Protein AF-A0A527CSV4-F1 (afdb_monomer_lite)

Sequence (82 aa):
IEATVPVRIAKDCKDAIDHADVVVIALPAYGHKMVMDAAVPHLADGIPVIVSSHSSFGALYLSKRLAERTVRLPIVVWGTTL

pLDDT: mean 93.2, std 7.11, range [54.53, 98.19]

Radius of gyration: 13.01 Å; chains: 1; bounding box: 31×31×31 Å

Foldseek 3Di:
DDDDDDDDDAPFLLRVLVPDQEAEADDPPVCLVVSLVRNLVNDAAAHEYEYADPDDCSQVVSVVSNVVVVHHYHYHYDHNDD

Structure (mmCIF, N/CA/C/O backbone):
data_AF-A0A527CSV4-F1
#
_entry.id   AF-A0A527CSV4-F1
#
loop_
_atom_site.group_PDB
_atom_site.id
_atom_site.type_symbol
_atom_site.label_atom_id
_atom_site.label_alt_id
_atom_site.label_comp_id
_atom_site.label_asym_id
_atom_site.label_entity_id
_atom_site.label_seq_id
_atom_site.pdbx_PDB_ins_code
_atom_site.Cartn_x
_atom_site.Cartn_y
_atom_site.Cartn_z
_atom_site.occupancy
_atom_site.B_iso_or_equiv
_atom_site.auth_seq_id
_atom_site.auth_comp_id
_atom_site.auth_asym_id
_atom_site.auth_atom_id
_atom_site.pdbx_PDB_model_num
ATOM 1 N N . ILE A 1 1 ? 10.602 -21.806 -9.955 1.00 76.44 1 ILE A N 1
ATOM 2 C CA . ILE A 1 1 ? 9.561 -21.747 -11.007 1.00 76.44 1 ILE A CA 1
ATOM 3 C C . ILE A 1 1 ? 9.884 -20.521 -11.839 1.00 76.44 1 ILE A C 1
ATOM 5 O O . ILE A 1 1 ? 10.039 -19.460 -11.249 1.00 76.44 1 ILE A O 1
ATOM 9 N N . GLU A 1 2 ? 10.062 -20.677 -13.146 1.00 89.56 2 GLU A N 1
ATOM 10 C CA . GLU A 1 2 ? 10.293 -19.575 -14.084 1.00 89.56 2 GLU A CA 1
ATOM 11 C C . GLU A 1 2 ? 9.079 -19.486 -15.011 1.00 89.56 2 GLU A C 1
ATOM 13 O O . GLU A 1 2 ? 8.566 -20.517 -15.449 1.00 89.56 2 GLU A O 1
ATOM 18 N N . ALA A 1 3 ? 8.568 -18.278 -15.236 1.00 93.00 3 ALA A N 1
ATOM 19 C CA . ALA A 1 3 ? 7.379 -18.043 -16.043 1.00 93.00 3 ALA A CA 1
ATOM 20 C C . ALA A 1 3 ? 7.490 -16.699 -16.768 1.00 93.00 3 ALA A C 1
ATOM 22 O O . ALA A 1 3 ? 8.007 -15.727 -16.217 1.00 93.00 3 ALA A O 1
ATOM 23 N N . THR A 1 4 ? 6.952 -16.635 -17.983 1.00 95.06 4 THR A N 1
ATOM 24 C CA . THR A 1 4 ? 6.753 -15.384 -18.718 1.00 95.06 4 THR A CA 1
ATOM 25 C C . THR A 1 4 ? 5.277 -15.029 -18.660 1.00 95.06 4 THR A C 1
ATOM 27 O O . THR A 1 4 ? 4.430 -15.817 -19.076 1.00 95.06 4 THR A O 1
ATOM 30 N N . VAL A 1 5 ? 4.965 -13.847 -18.138 1.00 93.94 5 VAL A N 1
ATOM 31 C CA . VAL A 1 5 ? 3.593 -13.351 -18.005 1.00 93.94 5 VAL A CA 1
ATOM 32 C C . VAL A 1 5 ? 3.491 -11.946 -18.596 1.00 93.94 5 VAL A C 1
ATOM 34 O O . VAL A 1 5 ? 4.466 -11.191 -18.536 1.00 93.94 5 VAL A O 1
ATOM 37 N N . PRO A 1 6 ? 2.343 -11.570 -19.181 1.00 93.31 6 PRO A N 1
ATOM 38 C CA . PRO A 1 6 ? 2.125 -10.200 -19.616 1.00 93.31 6 PRO A CA 1
ATOM 39 C C . PRO A 1 6 ? 2.077 -9.266 -18.402 1.00 93.31 6 PRO A C 1
ATOM 41 O O . PRO A 1 6 ? 1.433 -9.566 -17.397 1.00 93.31 6 PRO A O 1
ATOM 44 N N . VAL A 1 7 ? 2.738 -8.115 -18.511 1.00 93.62 7 VAL A N 1
ATOM 45 C CA . VAL A 1 7 ? 2.699 -7.052 -17.499 1.00 93.62 7 VAL A CA 1
ATOM 46 C C . VAL A 1 7 ? 1.898 -5.881 -18.050 1.00 93.62 7 VAL A C 1
ATOM 48 O O . VAL A 1 7 ? 2.05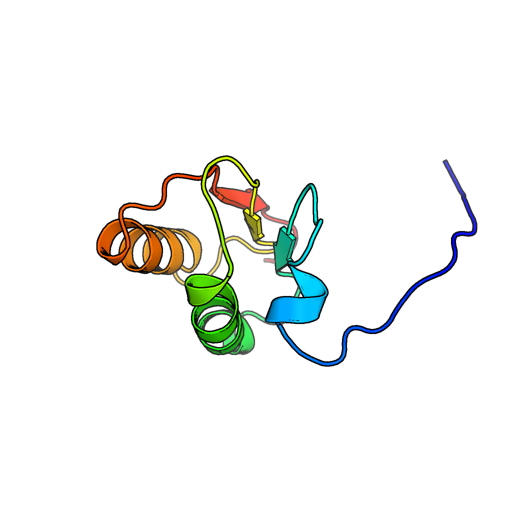4 -5.497 -19.208 1.00 93.62 7 VAL A O 1
ATOM 51 N N . ARG A 1 8 ? 1.050 -5.296 -17.205 1.00 95.19 8 ARG A N 1
ATOM 52 C CA . ARG A 1 8 ? 0.299 -4.076 -17.505 1.00 95.19 8 ARG A CA 1
ATOM 53 C C . ARG A 1 8 ? 0.855 -2.923 -16.678 1.00 95.19 8 ARG A C 1
ATOM 55 O O . ARG A 1 8 ? 1.078 -3.076 -15.482 1.00 95.19 8 ARG A O 1
ATOM 62 N N . ILE A 1 9 ? 1.023 -1.764 -17.308 1.00 96.38 9 ILE A N 1
ATOM 63 C CA . ILE A 1 9 ? 1.329 -0.511 -16.612 1.00 96.38 9 ILE A CA 1
ATOM 64 C C . ILE A 1 9 ? 0.003 0.185 -16.308 1.00 96.38 9 ILE A C 1
ATOM 66 O O . ILE A 1 9 ? -0.791 0.427 -17.217 1.00 96.38 9 ILE A O 1
ATOM 70 N N . ALA A 1 10 ? -0.247 0.472 -15.033 1.00 96.88 10 ALA A N 1
ATOM 71 C CA . ALA A 1 10 ? -1.421 1.226 -14.618 1.00 96.88 10 ALA A CA 1
ATOM 72 C C . ALA A 1 10 ? -1.235 2.726 -14.875 1.00 96.88 10 ALA A C 1
ATOM 74 O O . ALA A 1 10 ? -0.124 3.249 -14.779 1.00 96.88 10 ALA A O 1
ATOM 75 N N . LYS A 1 11 ? -2.329 3.427 -15.182 1.00 96.19 11 LYS A N 1
ATOM 76 C CA . LYS A 1 11 ? -2.302 4.883 -15.431 1.00 96.19 11 LYS A CA 1
ATOM 77 C C . LYS A 1 11 ? -2.178 5.712 -14.147 1.00 96.19 11 LYS A C 1
ATOM 79 O O . LYS A 1 11 ? -1.647 6.817 -14.171 1.00 96.19 11 LYS A O 1
ATOM 84 N N . ASP A 1 12 ? -2.702 5.187 -13.043 1.00 95.25 12 ASP A N 1
ATOM 85 C CA . ASP A 1 12 ? -2.756 5.832 -11.736 1.00 95.25 12 ASP A CA 1
ATOM 86 C C . ASP A 1 12 ? -2.898 4.777 -10.623 1.00 95.25 12 ASP A C 1
ATOM 88 O O . ASP A 1 12 ? -2.985 3.573 -10.879 1.00 95.25 12 ASP A O 1
ATOM 92 N N . CYS A 1 13 ? -2.895 5.226 -9.365 1.00 95.25 13 CYS A N 1
ATOM 93 C CA . CYS A 1 13 ? -2.961 4.327 -8.214 1.00 95.25 13 CYS A CA 1
ATOM 94 C C . CYS A 1 13 ? -4.316 3.612 -8.096 1.00 95.25 13 CYS A C 1
ATOM 96 O O . CYS A 1 13 ? -4.354 2.451 -7.693 1.00 95.25 13 CYS A O 1
ATOM 98 N N . LYS A 1 14 ? -5.419 4.258 -8.504 1.00 96.50 14 LYS A N 1
ATOM 99 C CA . LYS A 1 14 ? -6.737 3.617 -8.525 1.00 96.50 14 LYS A CA 1
ATOM 100 C C . LYS A 1 14 ? -6.724 2.438 -9.490 1.00 96.50 14 LYS A C 1
ATOM 102 O O . LYS A 1 14 ? -7.123 1.351 -9.105 1.00 96.50 14 LYS A O 1
ATOM 107 N N . ASP A 1 15 ? -6.258 2.651 -10.715 1.00 97.12 15 ASP A N 1
ATOM 108 C CA . ASP A 1 15 ? -6.178 1.640 -11.775 1.00 97.12 15 ASP A CA 1
ATOM 109 C C . ASP A 1 15 ? -5.195 0.503 -11.452 1.00 97.12 15 ASP A C 1
ATOM 111 O O . ASP A 1 15 ? -5.339 -0.610 -11.955 1.00 97.12 15 ASP A O 1
ATOM 115 N N . ALA A 1 16 ? -4.190 0.766 -10.613 1.00 96.00 16 ALA A N 1
ATOM 116 C CA . ALA A 1 16 ? -3.282 -0.263 -10.113 1.00 96.00 16 ALA A CA 1
ATOM 117 C C . ALA A 1 16 ? -3.928 -1.160 -9.043 1.00 96.00 16 ALA A C 1
ATOM 119 O O . ALA A 1 16 ? -3.590 -2.337 -8.958 1.00 96.00 16 ALA A O 1
ATOM 120 N N . ILE A 1 17 ? -4.817 -0.599 -8.217 1.00 96.75 17 ILE A N 1
ATOM 121 C CA . ILE A 1 17 ? -5.471 -1.296 -7.096 1.00 96.75 17 ILE A CA 1
ATOM 122 C C . ILE A 1 17 ? -6.797 -1.936 -7.525 1.00 96.75 17 ILE A C 1
ATOM 124 O O . ILE A 1 17 ? -7.224 -2.920 -6.924 1.00 96.75 17 ILE A O 1
ATOM 128 N N . ASP A 1 18 ? -7.447 -1.402 -8.561 1.00 94.25 18 ASP A N 1
ATOM 129 C CA . ASP A 1 18 ? -8.703 -1.940 -9.079 1.00 94.25 18 ASP A CA 1
ATOM 130 C C . ASP A 1 18 ? -8.531 -3.417 -9.451 1.00 94.25 18 ASP A C 1
ATOM 132 O O . ASP A 1 18 ? -7.643 -3.774 -10.227 1.00 94.25 18 ASP A O 1
ATOM 136 N N . HIS A 1 19 ? -9.378 -4.275 -8.881 1.00 89.56 19 HIS A N 1
ATOM 137 C CA . HIS A 1 19 ? -9.343 -5.733 -9.055 1.00 89.56 19 HIS A CA 1
ATOM 138 C C . HIS A 1 19 ? -8.050 -6.441 -8.604 1.00 89.56 19 HIS A C 1
ATOM 140 O O . HIS A 1 19 ? -7.840 -7.596 -8.969 1.00 89.56 19 HIS A O 1
ATOM 146 N N . ALA A 1 20 ? -7.185 -5.791 -7.822 1.00 95.75 20 ALA A N 1
ATOM 147 C CA . ALA A 1 20 ? -6.011 -6.449 -7.261 1.00 95.75 20 ALA A CA 1
ATOM 148 C C . ALA A 1 20 ? -6.406 -7.402 -6.121 1.00 95.75 20 ALA A C 1
ATOM 150 O O . ALA A 1 20 ? -7.144 -7.025 -5.213 1.00 95.75 20 ALA A O 1
ATOM 151 N N . ASP A 1 21 ? -5.855 -8.617 -6.126 1.00 96.38 21 ASP A N 1
ATOM 152 C CA . ASP A 1 21 ? -5.988 -9.545 -4.995 1.00 96.38 21 ASP A CA 1
ATOM 153 C C . ASP A 1 21 ? -5.019 -9.198 -3.852 1.00 96.38 21 ASP A C 1
ATOM 155 O O . ASP A 1 21 ? -5.290 -9.482 -2.687 1.00 96.38 21 ASP A O 1
ATOM 159 N N . VAL A 1 22 ? -3.871 -8.593 -4.185 1.00 97.00 22 VAL A N 1
ATOM 160 C CA . VAL A 1 22 ? -2.797 -8.189 -3.264 1.00 97.00 22 VAL A CA 1
ATOM 161 C C . VAL A 1 22 ? -2.113 -6.936 -3.807 1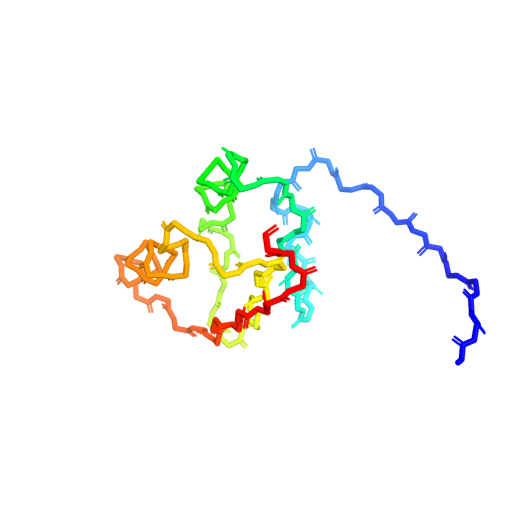.00 97.00 22 VAL A C 1
ATOM 163 O O . VAL A 1 22 ? -1.874 -6.824 -5.010 1.00 97.00 22 VAL A O 1
ATOM 166 N N . VAL A 1 23 ? -1.724 -6.020 -2.920 1.00 97.25 23 VAL A N 1
ATOM 167 C CA . VAL A 1 23 ? -0.921 -4.836 -3.266 1.00 97.25 23 VAL A CA 1
ATOM 168 C C . VAL A 1 23 ? 0.482 -4.979 -2.692 1.00 97.25 23 VAL A C 1
ATOM 170 O O . VAL A 1 23 ? 0.645 -5.230 -1.502 1.00 97.25 23 VAL A O 1
ATOM 173 N N . VAL A 1 24 ? 1.510 -4.763 -3.515 1.00 96.19 24 VAL A N 1
ATOM 174 C CA . VAL A 1 24 ? 2.912 -4.769 -3.073 1.00 96.19 24 VAL A CA 1
ATOM 175 C C . VAL A 1 24 ? 3.520 -3.378 -3.247 1.00 96.19 24 VAL A C 1
ATOM 177 O O . VAL A 1 24 ? 3.591 -2.855 -4.356 1.00 96.19 24 VAL A O 1
ATOM 180 N N . ILE A 1 25 ? 3.994 -2.783 -2.153 1.00 94.62 25 ILE A N 1
ATOM 181 C CA . ILE A 1 25 ? 4.749 -1.526 -2.148 1.00 94.62 25 ILE A CA 1
ATOM 182 C C . ILE A 1 25 ? 6.239 -1.871 -2.162 1.00 94.62 25 ILE A C 1
ATOM 184 O O . ILE A 1 25 ? 6.818 -2.224 -1.133 1.00 94.62 25 ILE A O 1
ATOM 188 N N . ALA A 1 26 ? 6.853 -1.764 -3.340 1.00 93.62 26 ALA A N 1
ATOM 189 C CA . ALA A 1 26 ? 8.255 -2.105 -3.589 1.00 93.62 26 ALA A CA 1
ATOM 190 C C . ALA A 1 26 ? 9.032 -0.900 -4.140 1.00 93.62 26 ALA A C 1
ATOM 192 O O . ALA A 1 26 ? 9.423 -0.852 -5.303 1.00 93.62 26 ALA A O 1
ATOM 193 N N . LEU A 1 27 ? 9.213 0.106 -3.286 1.00 90.88 27 LEU A N 1
ATOM 194 C CA . LEU A 1 27 ? 9.913 1.355 -3.593 1.00 90.88 27 LEU A CA 1
ATOM 195 C C . LEU A 1 27 ? 11.010 1.607 -2.551 1.00 90.88 27 LEU A C 1
ATOM 197 O O . LEU A 1 27 ? 10.887 1.114 -1.422 1.00 90.88 27 LEU A O 1
ATOM 201 N N . PRO A 1 28 ? 12.028 2.432 -2.865 1.00 89.69 28 PRO A N 1
ATOM 202 C CA . PRO A 1 28 ? 12.910 2.990 -1.845 1.00 89.69 28 PRO A CA 1
ATOM 203 C C . PRO A 1 28 ? 12.107 3.652 -0.715 1.00 89.69 28 PRO A C 1
ATOM 205 O O . PRO A 1 28 ? 11.072 4.275 -0.969 1.00 89.69 28 PRO A O 1
ATOM 208 N N . ALA A 1 29 ? 12.593 3.554 0.527 1.00 87.25 29 ALA A N 1
ATOM 209 C CA . ALA A 1 29 ? 11.842 3.954 1.724 1.00 87.25 29 ALA A CA 1
ATOM 210 C C . ALA A 1 29 ? 11.320 5.405 1.683 1.00 87.25 29 ALA A C 1
ATOM 212 O O . ALA A 1 29 ? 10.216 5.682 2.151 1.00 87.25 29 ALA A O 1
ATOM 213 N N . TYR A 1 30 ? 12.059 6.333 1.064 1.00 89.94 30 TYR A N 1
ATOM 214 C CA . TYR A 1 30 ? 11.634 7.732 0.924 1.00 89.94 30 TYR A CA 1
ATOM 215 C C . TYR A 1 30 ? 10.377 7.913 0.052 1.00 89.94 30 TYR A C 1
ATOM 217 O O . TYR A 1 30 ? 9.686 8.921 0.175 1.00 89.94 30 TYR A O 1
ATOM 225 N N . GLY A 1 31 ? 10.049 6.944 -0.807 1.00 92.94 31 GLY A N 1
ATOM 226 C CA . GLY A 1 31 ? 8.848 6.956 -1.644 1.00 92.94 31 GLY A CA 1
ATOM 227 C C . GLY A 1 31 ? 7.601 6.386 -0.962 1.00 92.94 31 GLY A C 1
ATOM 228 O O . GLY A 1 31 ? 6.498 6.548 -1.484 1.00 92.94 31 GLY A O 1
ATOM 229 N N . HIS A 1 32 ? 7.741 5.731 0.199 1.00 93.62 32 HIS A N 1
ATOM 230 C CA . HIS A 1 32 ? 6.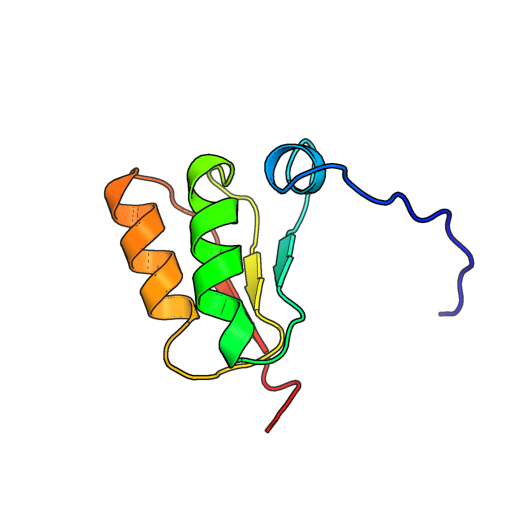642 4.991 0.834 1.00 93.62 32 HIS A CA 1
ATOM 231 C C . HIS A 1 32 ? 5.470 5.892 1.200 1.00 93.62 32 HIS A C 1
ATOM 233 O O . HIS A 1 32 ? 4.342 5.587 0.829 1.00 93.62 32 HIS A O 1
ATOM 239 N N . LYS A 1 33 ? 5.723 7.023 1.871 1.00 94.88 33 LYS A N 1
ATOM 240 C CA . LYS A 1 33 ? 4.649 7.927 2.307 1.00 94.88 33 LYS A CA 1
ATOM 241 C C . LYS A 1 33 ? 3.800 8.412 1.130 1.00 94.88 33 LYS A C 1
ATOM 243 O O . LYS A 1 33 ? 2.579 8.351 1.205 1.00 94.88 33 LYS A O 1
ATOM 248 N N . MET A 1 34 ? 4.448 8.851 0.050 1.00 95.81 34 MET A N 1
ATOM 249 C CA . MET A 1 34 ? 3.773 9.354 -1.148 1.00 95.81 34 MET A CA 1
ATOM 250 C C . MET A 1 34 ? 2.828 8.304 -1.746 1.00 95.81 34 MET A C 1
ATOM 252 O O . MET A 1 34 ? 1.673 8.606 -2.035 1.00 95.81 34 MET A O 1
ATOM 256 N N . VAL A 1 35 ? 3.299 7.063 -1.905 1.00 95.69 35 VAL A N 1
ATOM 257 C CA . VAL A 1 35 ? 2.487 5.995 -2.507 1.00 95.69 35 VAL A CA 1
ATOM 258 C C . VAL A 1 35 ? 1.432 5.462 -1.548 1.00 95.69 35 VAL A C 1
ATOM 260 O O . VAL A 1 35 ? 0.321 5.179 -1.983 1.00 95.69 35 VAL A O 1
ATOM 263 N N . MET A 1 36 ? 1.718 5.395 -0.247 1.00 96.50 36 MET A N 1
ATOM 264 C CA . MET A 1 36 ? 0.707 5.069 0.760 1.00 96.50 36 MET A CA 1
ATOM 265 C C . MET A 1 36 ? -0.429 6.095 0.744 1.00 96.50 36 MET A C 1
ATOM 267 O O . MET A 1 36 ? -1.589 5.700 0.739 1.00 96.50 36 MET A O 1
ATOM 271 N N . ASP A 1 37 ? -0.125 7.392 0.659 1.00 97.38 37 ASP A N 1
ATOM 272 C CA . ASP A 1 37 ? -1.150 8.441 0.580 1.00 97.38 37 ASP A CA 1
ATOM 273 C C . ASP A 1 37 ? -2.002 8.340 -0.685 1.00 97.38 37 ASP A C 1
ATOM 275 O O . ASP A 1 37 ? -3.217 8.520 -0.613 1.00 97.38 37 ASP A O 1
ATOM 279 N N . ALA A 1 38 ? -1.387 8.006 -1.821 1.00 97.56 38 ALA A N 1
ATOM 280 C CA . ALA A 1 38 ? -2.099 7.781 -3.076 1.00 97.56 38 ALA A CA 1
ATOM 281 C C . ALA A 1 38 ? -2.948 6.496 -3.060 1.00 97.56 38 ALA A C 1
ATOM 283 O O . ALA A 1 38 ? -4.015 6.463 -3.667 1.00 97.56 38 ALA A O 1
ATOM 284 N N . ALA A 1 39 ? -2.499 5.451 -2.361 1.00 97.12 39 ALA A N 1
ATOM 285 C CA . ALA A 1 39 ? -3.186 4.163 -2.283 1.00 97.12 39 ALA A CA 1
ATOM 286 C C . ALA A 1 39 ? -4.352 4.169 -1.291 1.00 97.12 39 ALA A C 1
ATOM 288 O O . ALA A 1 39 ? -5.384 3.547 -1.545 1.00 97.12 39 ALA A O 1
ATOM 289 N N . VAL A 1 40 ? -4.211 4.878 -0.164 1.00 97.69 40 VAL A N 1
ATOM 290 C CA . VAL A 1 40 ? -5.185 4.889 0.939 1.00 97.69 40 VAL A CA 1
ATOM 291 C C . VAL A 1 40 ? -6.626 5.108 0.478 1.00 97.69 40 VAL A C 1
ATOM 293 O O . VAL A 1 40 ? -7.465 4.372 0.981 1.00 97.69 40 VAL A O 1
ATOM 296 N N . PRO A 1 41 ? -6.968 6.029 -0.446 1.00 97.12 41 PRO A N 1
ATOM 297 C CA . PRO A 1 41 ? -8.346 6.221 -0.906 1.00 97.12 41 PRO A CA 1
ATOM 298 C C . PRO A 1 41 ? -8.956 5.018 -1.640 1.00 97.12 41 PRO A C 1
ATOM 300 O O . PRO A 1 41 ? -10.180 4.917 -1.719 1.00 97.12 41 PRO A O 1
ATOM 303 N N . HIS A 1 42 ? -8.126 4.127 -2.181 1.00 97.06 42 HIS A N 1
ATOM 304 C CA . HIS A 1 42 ? -8.536 3.037 -3.072 1.00 97.06 42 HIS A CA 1
ATOM 305 C C . HIS A 1 42 ? -8.453 1.656 -2.416 1.00 97.06 42 HIS A C 1
ATOM 307 O O . HIS A 1 42 ? -9.066 0.713 -2.906 1.00 97.06 42 HIS A O 1
ATOM 313 N N . LEU A 1 43 ? -7.737 1.536 -1.295 1.00 96.94 43 LEU A N 1
ATOM 314 C CA . LEU A 1 43 ? -7.697 0.312 -0.501 1.00 96.94 43 LEU A CA 1
ATOM 315 C C . LEU A 1 43 ? -9.058 0.038 0.161 1.00 96.94 43 LEU A C 1
ATOM 317 O O . LEU A 1 43 ? -9.698 0.952 0.702 1.00 96.94 43 LEU A O 1
ATOM 321 N N . ALA A 1 44 ? -9.458 -1.232 0.124 1.00 94.56 44 ALA A N 1
ATOM 322 C CA . ALA A 1 44 ? -10.710 -1.761 0.657 1.00 94.56 44 ALA A CA 1
ATOM 323 C C . ALA A 1 44 ? -10.447 -2.824 1.736 1.00 94.56 44 ALA A C 1
ATOM 325 O O . ALA A 1 44 ? -9.305 -3.212 1.974 1.00 94.56 44 ALA A O 1
ATOM 326 N N . ASP A 1 45 ? -11.497 -3.289 2.408 1.00 95.81 45 ASP A N 1
ATOM 327 C CA . ASP A 1 45 ? -11.353 -4.312 3.442 1.00 95.81 45 ASP A CA 1
ATOM 328 C C . ASP A 1 45 ? -10.831 -5.635 2.870 1.00 95.81 45 ASP A C 1
ATOM 330 O O . ASP A 1 45 ? -11.194 -6.056 1.772 1.00 95.81 45 ASP A O 1
ATOM 334 N N . GLY A 1 46 ? -9.974 -6.307 3.638 1.00 92.25 46 GLY A N 1
ATOM 335 C CA . GLY A 1 46 ? -9.495 -7.656 3.331 1.00 92.25 46 GLY A CA 1
ATOM 336 C C . GLY A 1 46 ? -8.357 -7.767 2.309 1.00 92.25 46 GLY A C 1
ATOM 337 O O . GLY A 1 46 ? -7.639 -8.762 2.377 1.00 92.25 46 GLY A O 1
ATOM 338 N N . ILE A 1 47 ? -8.121 -6.775 1.437 1.00 95.19 47 ILE A N 1
ATOM 339 C CA . ILE A 1 47 ? -7.015 -6.822 0.456 1.00 95.19 47 ILE A CA 1
ATOM 340 C C . ILE A 1 47 ? -5.645 -6.709 1.153 1.00 95.19 47 ILE A C 1
ATOM 342 O O . ILE A 1 47 ? -5.337 -5.670 1.740 1.00 95.19 47 ILE A O 1
ATOM 346 N N . PRO A 1 48 ? -4.778 -7.735 1.115 1.00 97.50 48 PRO A N 1
ATOM 347 C CA . PRO A 1 48 ? -3.482 -7.659 1.771 1.00 97.50 48 PRO A CA 1
ATOM 348 C C . PRO A 1 48 ? -2.579 -6.612 1.115 1.00 97.50 48 PRO A C 1
ATOM 350 O O . PRO A 1 48 ? -2.442 -6.562 -0.110 1.00 97.50 48 PRO A O 1
ATOM 353 N N . VAL A 1 49 ? -1.903 -5.818 1.945 1.00 97.50 49 VAL A N 1
ATOM 354 C CA . VAL A 1 49 ? -0.840 -4.907 1.512 1.00 97.50 49 VAL A CA 1
ATOM 355 C C . VAL A 1 49 ? 0.491 -5.412 2.046 1.00 97.50 49 VAL A C 1
ATOM 357 O O . VAL A 1 49 ? 0.684 -5.532 3.255 1.00 97.50 49 VAL A O 1
ATOM 360 N N . ILE A 1 50 ? 1.425 -5.677 1.141 1.00 96.44 50 ILE A N 1
ATOM 361 C CA . ILE A 1 50 ? 2.792 -6.088 1.446 1.00 96.44 50 ILE A CA 1
ATOM 362 C C . ILE A 1 50 ? 3.710 -4.882 1.267 1.00 96.44 50 ILE A C 1
ATOM 364 O O . ILE A 1 50 ? 3.786 -4.305 0.185 1.00 96.44 50 ILE A O 1
ATOM 368 N N . VAL A 1 51 ? 4.447 -4.513 2.308 1.00 94.31 51 VAL A N 1
ATOM 369 C CA . VAL A 1 51 ? 5.511 -3.509 2.223 1.00 94.31 51 VAL A CA 1
ATOM 370 C C . VAL A 1 51 ? 6.847 -4.238 2.132 1.00 94.31 51 VAL A C 1
ATOM 372 O O . VAL A 1 51 ? 7.269 -4.910 3.077 1.00 94.31 51 VAL A O 1
ATOM 375 N N . SER A 1 52 ? 7.518 -4.099 0.988 1.00 90.75 52 SER A N 1
ATOM 376 C CA . SER A 1 52 ? 8.804 -4.736 0.676 1.00 90.75 52 SER A CA 1
ATOM 377 C C . SER A 1 52 ? 9.985 -4.012 1.346 1.00 90.75 52 SER A C 1
ATOM 379 O O . SER A 1 52 ? 10.962 -3.662 0.686 1.00 90.75 52 SER A O 1
ATOM 381 N N . SER A 1 53 ? 9.856 -3.713 2.642 1.00 84.12 53 SER A N 1
ATOM 382 C CA . SER A 1 53 ? 10.883 -3.184 3.550 1.00 84.12 53 SER A CA 1
ATOM 383 C C . SER A 1 53 ? 10.236 -2.862 4.910 1.00 84.12 53 SER A C 1
ATOM 385 O O . SER A 1 53 ? 9.179 -2.229 4.964 1.00 84.12 53 SER A O 1
ATOM 387 N N . HIS A 1 54 ? 10.873 -3.246 6.023 1.00 82.06 54 HIS A N 1
ATOM 388 C CA . HIS A 1 54 ? 10.458 -2.841 7.372 1.00 82.06 54 HIS A CA 1
ATOM 389 C C . HIS A 1 54 ? 11.185 -1.562 7.812 1.00 82.06 54 HIS A C 1
ATOM 391 O O . HIS A 1 54 ? 12.025 -1.577 8.712 1.00 82.06 54 HIS A O 1
ATOM 397 N N . SER A 1 55 ? 10.865 -0.439 7.168 1.00 84.56 55 SER A N 1
ATOM 398 C CA . SER A 1 55 ? 11.483 0.859 7.461 1.00 84.56 55 SER A CA 1
ATOM 399 C C . SER A 1 55 ? 10.491 1.895 7.987 1.00 84.56 55 SER A C 1
ATOM 401 O O . SER A 1 55 ? 9.298 1.877 7.676 1.00 84.56 55 SER A O 1
ATOM 403 N N . SER A 1 56 ? 11.017 2.828 8.787 1.00 84.50 56 SER A N 1
ATOM 404 C CA . SER A 1 56 ? 10.399 4.125 9.111 1.00 84.50 56 SER A CA 1
ATOM 405 C C . SER A 1 56 ? 8.953 4.078 9.617 1.00 84.50 56 SER A C 1
ATOM 407 O O . SER A 1 56 ? 8.192 5.018 9.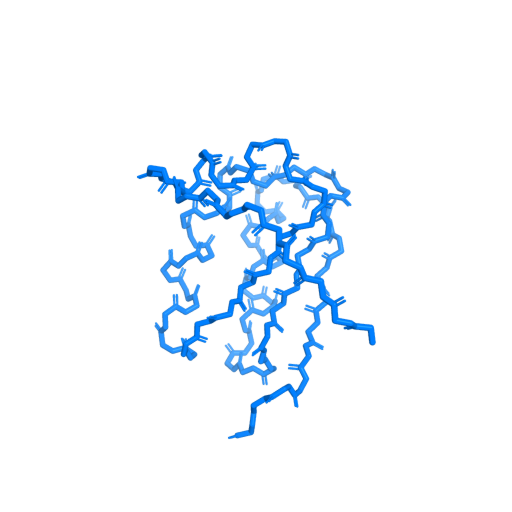398 1.00 84.50 56 SER A O 1
ATOM 409 N N . PHE A 1 57 ? 8.548 2.984 10.271 1.00 91.50 57 PHE A N 1
ATOM 410 C CA . PHE A 1 57 ? 7.170 2.765 10.723 1.00 91.50 57 PHE A CA 1
ATOM 411 C C . PHE A 1 57 ? 6.105 2.922 9.616 1.00 91.50 57 PHE A C 1
ATOM 413 O O . PHE A 1 57 ? 4.950 3.238 9.912 1.00 91.50 57 PHE A O 1
ATOM 420 N N . GLY A 1 58 ? 6.449 2.663 8.348 1.00 92.44 58 GLY A N 1
ATOM 421 C CA . GLY A 1 58 ? 5.525 2.817 7.215 1.00 92.44 58 GLY A CA 1
ATOM 422 C C . GLY A 1 58 ? 4.235 2.002 7.368 1.00 92.44 58 GLY A C 1
ATOM 423 O O . GLY A 1 58 ? 3.146 2.487 7.074 1.00 92.44 58 GLY A O 1
ATOM 424 N N . ALA A 1 59 ? 4.325 0.797 7.935 1.00 94.38 59 ALA A N 1
ATOM 425 C CA . ALA A 1 59 ? 3.155 -0.031 8.225 1.00 94.38 59 ALA A CA 1
ATOM 426 C C . ALA A 1 59 ? 2.221 0.588 9.282 1.00 94.38 59 ALA A C 1
ATOM 428 O O . ALA A 1 59 ? 1.003 0.573 9.114 1.00 94.38 59 ALA A O 1
ATOM 429 N N . LEU A 1 60 ? 2.777 1.182 10.345 1.00 95.44 60 LEU A N 1
ATOM 430 C CA . LEU A 1 60 ? 1.988 1.889 11.359 1.00 95.44 60 LEU A CA 1
ATOM 431 C C . LEU A 1 60 ? 1.339 3.144 10.769 1.00 95.44 60 LEU A C 1
ATOM 433 O O . LEU A 1 60 ? 0.187 3.444 11.078 1.00 95.44 60 LEU A O 1
ATOM 437 N N . TYR A 1 61 ? 2.067 3.867 9.916 1.00 96.25 61 TYR A N 1
ATOM 438 C CA . TYR A 1 61 ? 1.528 5.008 9.186 1.00 96.25 61 TYR A CA 1
ATOM 439 C C . TYR A 1 61 ? 0.309 4.601 8.352 1.00 96.25 61 TYR A C 1
ATOM 441 O O . TYR A 1 61 ? -0.775 5.1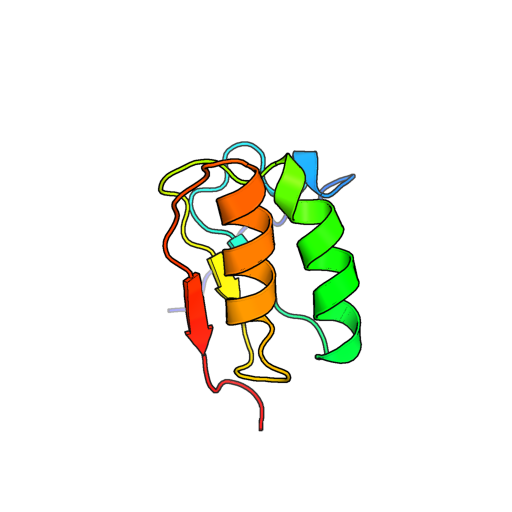49 8.549 1.00 96.25 61 TYR A O 1
ATOM 449 N N . LEU A 1 62 ? 0.461 3.590 7.492 1.00 96.88 62 LEU A N 1
ATOM 450 C CA . LEU A 1 62 ? -0.623 3.072 6.660 1.00 96.88 62 LEU A CA 1
ATOM 451 C C . LEU A 1 62 ? -1.812 2.601 7.509 1.00 96.88 62 LEU A C 1
ATOM 453 O O . LEU A 1 62 ? -2.951 2.967 7.227 1.00 96.88 62 LEU A O 1
ATOM 457 N N . SER A 1 63 ? -1.546 1.863 8.591 1.00 97.44 63 SER A N 1
ATOM 458 C CA . SER A 1 63 ? -2.568 1.398 9.536 1.00 97.44 63 SER A CA 1
ATOM 459 C C . SER A 1 63 ? -3.414 2.550 10.092 1.00 97.44 63 SER A C 1
ATOM 461 O O . SER A 1 63 ? -4.642 2.474 10.074 1.00 97.44 63 SER A O 1
ATOM 463 N N . LYS A 1 64 ? -2.781 3.655 10.513 1.00 98.00 64 LYS A N 1
ATOM 464 C CA . LYS A 1 64 ? -3.495 4.845 11.005 1.00 98.00 64 LYS A CA 1
ATOM 465 C C . LYS A 1 64 ? -4.353 5.496 9.920 1.00 98.00 64 LYS A C 1
ATOM 467 O O . LYS A 1 64 ? -5.518 5.788 10.173 1.00 98.00 64 LYS A O 1
ATOM 472 N N . ARG A 1 65 ? -3.812 5.670 8.709 1.00 98.19 65 ARG A N 1
ATOM 473 C CA . ARG A 1 65 ? -4.546 6.268 7.577 1.00 98.19 65 ARG A CA 1
ATOM 474 C C . ARG A 1 65 ? -5.776 5.445 7.179 1.00 98.19 65 ARG A C 1
ATOM 476 O O . ARG A 1 65 ? -6.803 6.014 6.823 1.00 98.19 65 ARG A O 1
ATOM 483 N N . LEU A 1 66 ? -5.687 4.118 7.252 1.00 97.94 66 LEU A N 1
ATOM 484 C CA . LEU A 1 66 ? -6.811 3.216 6.981 1.00 97.94 66 LEU A CA 1
ATOM 485 C C . LEU A 1 66 ? -7.850 3.237 8.107 1.00 97.94 66 LEU A C 1
ATOM 487 O O . LEU A 1 66 ? -9.048 3.262 7.828 1.00 97.94 66 LEU A O 1
ATOM 491 N N . ALA A 1 67 ? -7.408 3.314 9.366 1.00 97.62 67 ALA A N 1
ATOM 492 C CA . ALA A 1 67 ? -8.300 3.421 10.519 1.00 97.62 67 ALA A CA 1
ATOM 493 C C . ALA A 1 67 ? -9.172 4.687 10.473 1.00 97.62 67 ALA A C 1
ATOM 495 O O . ALA A 1 67 ? -10.354 4.615 10.798 1.00 97.62 67 ALA A O 1
ATOM 496 N N . GLU A 1 68 ? -8.640 5.818 9.994 1.00 98.00 68 GLU A N 1
ATOM 497 C CA . GLU A 1 68 ? -9.426 7.043 9.751 1.00 98.00 68 GLU A CA 1
ATOM 498 C C . GLU A 1 68 ? -10.574 6.835 8.746 1.00 98.00 68 GLU A C 1
ATOM 500 O O . GLU A 1 68 ? -11.585 7.530 8.801 1.00 98.00 68 GLU A O 1
ATOM 505 N N . ARG A 1 69 ? -10.439 5.857 7.841 1.00 97.00 69 ARG A N 1
ATOM 506 C CA . ARG A 1 69 ? -11.463 5.460 6.862 1.00 97.00 69 ARG A CA 1
ATOM 507 C C . ARG A 1 69 ? -12.294 4.256 7.313 1.00 97.00 69 ARG A C 1
ATOM 509 O O . ARG A 1 69 ? -13.131 3.790 6.551 1.00 97.00 69 ARG A O 1
ATOM 516 N N . THR A 1 70 ? -12.071 3.741 8.524 1.00 97.56 70 THR A N 1
ATOM 517 C CA . THR A 1 70 ? -12.671 2.486 9.025 1.00 97.56 70 THR A CA 1
ATOM 518 C C . THR A 1 70 ? -12.332 1.259 8.161 1.00 97.56 70 THR A C 1
ATOM 520 O O . THR A 1 70 ? -13.003 0.239 8.249 1.00 97.56 70 THR A O 1
ATOM 523 N N . VAL A 1 71 ? -11.257 1.317 7.366 1.00 97.75 71 VAL A N 1
ATOM 524 C CA . VAL A 1 71 ? -10.814 0.192 6.531 1.00 97.75 71 VAL A CA 1
ATOM 525 C C . VAL A 1 71 ? -9.891 -0.725 7.328 1.00 97.75 71 VAL A C 1
ATOM 527 O O . VAL A 1 71 ? -8.954 -0.267 7.991 1.00 97.75 71 VAL A O 1
ATOM 530 N N . ARG A 1 72 ? -10.140 -2.032 7.257 1.00 96.88 72 ARG A N 1
ATOM 531 C CA . ARG A 1 72 ? -9.361 -3.084 7.913 1.00 96.88 72 ARG A CA 1
ATOM 532 C C . ARG A 1 72 ? -8.855 -4.084 6.887 1.00 96.88 72 ARG A C 1
ATOM 534 O O . ARG A 1 72 ? -9.616 -4.833 6.280 1.00 96.88 72 ARG A O 1
ATOM 541 N N . LEU A 1 73 ? -7.537 -4.145 6.756 1.00 97.56 73 LEU A N 1
ATOM 542 C CA . LEU A 1 73 ? -6.866 -5.086 5.872 1.00 97.56 73 LEU A CA 1
ATOM 543 C C . LEU A 1 73 ? -5.553 -5.595 6.483 1.00 97.56 73 LEU A C 1
ATOM 545 O O . LEU A 1 73 ? -4.993 -4.929 7.363 1.00 97.56 73 LEU A O 1
ATOM 549 N N . PRO A 1 74 ? -5.048 -6.762 6.049 1.00 97.81 74 PRO A N 1
ATOM 550 C CA . PRO A 1 74 ? -3.747 -7.259 6.484 1.00 97.81 74 PRO A CA 1
ATOM 551 C C . PRO A 1 74 ? -2.609 -6.372 5.962 1.00 97.81 74 PRO A C 1
ATOM 553 O O . PRO A 1 74 ? -2.484 -6.172 4.756 1.00 97.81 74 PRO A O 1
ATOM 556 N N . ILE A 1 75 ? -1.742 -5.888 6.857 1.00 97.38 75 ILE A N 1
ATOM 557 C CA . ILE A 1 75 ? -0.486 -5.220 6.486 1.00 97.38 75 ILE A CA 1
ATOM 558 C C . ILE A 1 75 ? 0.665 -6.170 6.810 1.00 97.38 75 ILE A C 1
ATOM 560 O O . ILE A 1 75 ? 0.933 -6.459 7.976 1.00 97.38 75 ILE A O 1
ATOM 564 N N . VAL A 1 76 ? 1.339 -6.656 5.775 1.00 96.25 76 VAL A N 1
ATOM 565 C CA . VAL A 1 76 ? 2.482 -7.566 5.872 1.00 96.25 76 VA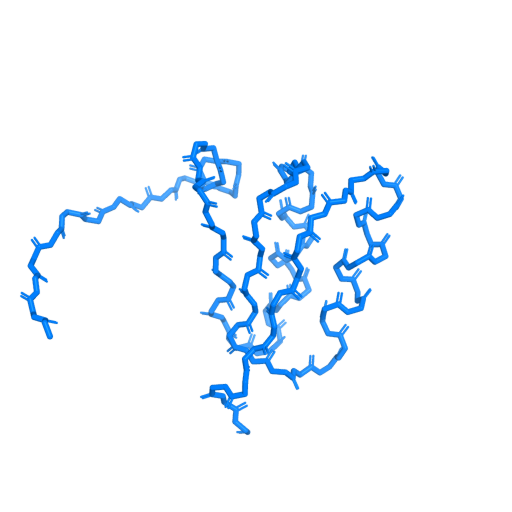L A CA 1
ATOM 566 C C . VAL A 1 76 ? 3.749 -6.773 5.596 1.00 96.25 76 VAL A C 1
ATOM 568 O O . VAL A 1 76 ? 3.808 -5.998 4.644 1.00 96.25 76 VAL A O 1
ATOM 571 N N . VAL A 1 77 ? 4.777 -6.959 6.416 1.00 93.81 77 VAL A N 1
ATOM 572 C CA . VAL A 1 77 ? 6.034 -6.224 6.264 1.00 93.81 77 VAL A CA 1
ATOM 573 C C . VAL A 1 77 ? 7.181 -7.205 6.128 1.00 93.81 77 VAL A C 1
ATOM 575 O O . VAL A 1 77 ? 7.355 -8.081 6.975 1.00 93.81 77 VAL A O 1
ATOM 578 N N . TRP A 1 78 ? 7.957 -7.066 5.059 1.00 90.94 78 TRP A N 1
ATOM 579 C CA . TRP A 1 78 ? 9.087 -7.942 4.778 1.00 90.94 78 TRP A CA 1
ATOM 580 C C . TRP A 1 78 ? 10.422 -7.240 5.024 1.00 90.94 78 TRP A C 1
ATOM 582 O O . TRP A 1 78 ? 10.617 -6.086 4.651 1.00 90.94 78 TRP A O 1
ATOM 592 N N . GLY A 1 79 ? 11.374 -7.966 5.612 1.00 82.25 79 GLY A N 1
ATOM 593 C CA . GLY A 1 79 ? 12.766 -7.535 5.776 1.00 82.25 79 GLY A CA 1
ATOM 594 C C . GLY A 1 79 ? 13.612 -7.761 4.520 1.00 82.25 79 GLY A C 1
ATOM 595 O O . GLY A 1 79 ? 14.716 -8.279 4.616 1.00 82.25 79 GLY A O 1
ATOM 596 N N . THR A 1 80 ? 13.084 -7.449 3.334 1.00 75.44 80 THR A N 1
ATOM 597 C CA . THR A 1 80 ? 13.750 -7.700 2.038 1.00 75.44 80 THR A CA 1
ATOM 598 C C . THR A 1 80 ? 14.890 -6.727 1.733 1.00 75.44 80 THR A C 1
ATOM 600 O O . THR A 1 80 ? 15.660 -6.957 0.805 1.00 75.44 80 THR A O 1
ATOM 603 N N . THR A 1 81 ? 14.991 -5.625 2.477 1.00 64.56 81 THR A N 1
ATOM 604 C CA . THR A 1 81 ? 16.020 -4.590 2.314 1.00 64.56 81 THR A CA 1
ATOM 605 C C . THR A 1 81 ? 16.392 -4.063 3.700 1.00 64.56 81 THR A C 1
ATOM 607 O O . THR A 1 81 ? 15.492 -3.652 4.439 1.00 64.56 81 THR A O 1
ATOM 610 N N . LEU A 1 82 ? 17.683 -4.130 4.049 1.00 54.53 82 LEU A N 1
ATOM 611 C CA . LEU A 1 82 ? 18.283 -3.571 5.269 1.00 54.53 82 LEU A CA 1
ATOM 612 C C . LEU A 1 82 ? 18.974 -2.241 4.961 1.00 54.53 82 LEU A C 1
ATOM 614 O O . LEU A 1 82 ? 19.555 -2.141 3.857 1.00 54.53 82 LEU A O 1
#

Secondary structure (DSSP, 8-state):
----------SSHHHHHTT-S-EEE-S-GGGHHHHHHHHTTT--TT--EEESS--TTHHHHHHHHHHTTT----EEE-----